Protein AF-A0A9P7N2S7-F1 (afdb_monomer_lite)

Structure (mmCIF, N/CA/C/O backbone):
data_AF-A0A9P7N2S7-F1
#
_entry.id   AF-A0A9P7N2S7-F1
#
loop_
_atom_site.group_PDB
_atom_site.id
_atom_site.type_symbol
_atom_site.label_atom_id
_atom_site.label_alt_id
_atom_site.label_comp_id
_atom_site.label_asym_id
_atom_site.label_entity_id
_atom_site.label_seq_id
_atom_site.pdbx_PDB_ins_code
_atom_site.Cartn_x
_atom_site.Cartn_y
_atom_site.Cartn_z
_atom_site.occupancy
_atom_site.B_iso_or_equiv
_atom_site.auth_seq_id
_atom_site.auth_comp_id
_atom_site.auth_asym_id
_atom_site.auth_atom_id
_atom_site.pdbx_PDB_model_num
ATOM 1 N N . MET A 1 1 ? 6.489 43.794 -39.864 1.00 53.44 1 MET A N 1
ATOM 2 C CA . MET A 1 1 ? 6.217 42.423 -39.371 1.00 53.44 1 MET A CA 1
ATOM 3 C C . MET A 1 1 ? 7.448 41.927 -38.619 1.00 53.44 1 MET A C 1
ATOM 5 O O . MET A 1 1 ? 8.400 41.452 -39.234 1.00 53.44 1 MET A O 1
ATOM 9 N N . ASP A 1 2 ? 7.459 42.136 -37.300 1.00 58.03 2 ASP A N 1
ATOM 10 C CA . ASP A 1 2 ? 8.607 41.940 -36.406 1.00 58.03 2 ASP A CA 1
ATOM 11 C C . ASP A 1 2 ? 8.915 40.466 -36.134 1.00 58.03 2 ASP A C 1
ATOM 13 O O . ASP A 1 2 ? 8.444 39.855 -35.174 1.00 58.03 2 ASP A O 1
ATOM 17 N N . LYS A 1 3 ? 9.782 39.895 -36.974 1.00 55.59 3 LYS A N 1
ATOM 18 C CA . LYS A 1 3 ? 10.261 38.509 -36.849 1.00 55.59 3 LYS A CA 1
ATOM 19 C C . LYS A 1 3 ? 10.956 38.235 -35.506 1.00 55.59 3 LYS A C 1
ATOM 21 O O . LYS A 1 3 ? 10.916 37.112 -35.016 1.00 55.59 3 LYS A O 1
ATOM 26 N N . ARG A 1 4 ? 11.541 39.264 -34.880 1.00 61.53 4 ARG A N 1
ATOM 27 C CA . ARG A 1 4 ? 12.230 39.159 -33.583 1.00 61.53 4 ARG A CA 1
ATOM 28 C C . ARG A 1 4 ? 11.257 38.898 -32.431 1.00 61.53 4 ARG A C 1
ATOM 30 O O . ARG A 1 4 ? 11.510 38.010 -31.627 1.00 61.53 4 ARG A O 1
ATOM 37 N N . ALA A 1 5 ? 10.115 39.589 -32.391 1.00 61.00 5 ALA A N 1
ATOM 38 C CA . ALA A 1 5 ? 9.108 39.406 -31.342 1.00 61.00 5 ALA A CA 1
ATOM 39 C C . ALA A 1 5 ? 8.524 37.982 -31.349 1.00 61.00 5 ALA A C 1
ATOM 41 O O . ALA A 1 5 ? 8.413 37.349 -30.300 1.00 61.00 5 ALA A O 1
ATOM 42 N N . SER A 1 6 ? 8.254 37.436 -32.542 1.00 59.62 6 SER A N 1
ATOM 43 C CA . SER A 1 6 ? 7.804 36.045 -32.700 1.00 59.62 6 SER A CA 1
ATOM 44 C C . SER A 1 6 ? 8.854 35.030 -32.238 1.00 59.62 6 SER A C 1
ATOM 46 O O . SER A 1 6 ? 8.501 34.016 -31.642 1.00 59.62 6 SER A O 1
ATOM 48 N N . GLN A 1 7 ? 10.142 35.313 -32.447 1.00 62.94 7 GLN A N 1
ATOM 49 C CA . GLN A 1 7 ? 11.233 34.431 -32.031 1.00 62.94 7 GLN A CA 1
ATOM 50 C C . GLN A 1 7 ? 11.370 34.374 -30.503 1.00 62.94 7 GLN A C 1
ATOM 52 O O . GLN A 1 7 ? 11.476 33.284 -29.943 1.00 62.94 7 GLN A O 1
ATOM 57 N N . TYR A 1 8 ? 11.261 35.517 -29.813 1.00 58.16 8 TYR A N 1
ATOM 58 C CA . TYR A 1 8 ? 11.230 35.555 -28.345 1.00 58.16 8 TYR A CA 1
ATOM 59 C C . TYR A 1 8 ? 10.016 34.818 -27.777 1.00 58.16 8 TYR A C 1
ATOM 61 O O . TYR A 1 8 ? 10.128 34.098 -26.785 1.00 58.16 8 TYR A O 1
ATOM 69 N N . GLN A 1 9 ? 8.859 34.945 -28.423 1.00 62.16 9 GLN A N 1
ATOM 70 C CA . GLN A 1 9 ? 7.632 34.283 -27.986 1.00 62.16 9 GLN A CA 1
ATOM 71 C C . GLN A 1 9 ? 7.699 32.762 -28.193 1.00 62.16 9 GLN A C 1
ATOM 73 O O . GLN A 1 9 ? 7.267 31.997 -27.330 1.00 62.16 9 GLN A O 1
ATOM 78 N N . GLN A 1 10 ? 8.326 32.315 -29.283 1.00 61.12 10 GLN A N 1
ATOM 79 C CA . GLN A 1 10 ? 8.570 30.901 -29.563 1.00 61.12 10 GLN A CA 1
ATOM 80 C C . GLN A 1 10 ? 9.600 30.296 -28.594 1.00 61.12 10 GLN A C 1
ATOM 82 O O . GLN A 1 10 ? 9.416 29.178 -28.112 1.00 61.12 10 GLN A O 1
ATOM 87 N N . GLN A 1 11 ? 10.635 31.055 -28.227 1.00 58.88 11 GLN A N 1
ATOM 88 C CA . GLN A 1 11 ? 11.637 30.632 -27.246 1.00 58.88 11 GLN A CA 1
ATOM 89 C C . GLN A 1 11 ? 11.034 30.503 -25.836 1.00 58.88 11 GLN A C 1
ATOM 91 O O . GLN A 1 11 ? 11.292 29.524 -25.134 1.00 58.88 11 GLN A O 1
ATOM 96 N N . GLN A 1 12 ? 10.146 31.425 -25.452 1.00 59.97 12 GLN A N 1
ATOM 97 C CA . GLN A 1 12 ? 9.401 31.343 -24.191 1.00 59.97 12 GLN A CA 1
ATOM 98 C C . GLN A 1 12 ? 8.410 30.166 -24.164 1.00 59.97 12 GLN A C 1
ATOM 100 O O . GLN A 1 12 ? 8.243 29.517 -23.129 1.00 59.97 12 GLN A O 1
ATOM 105 N N . GLN A 1 13 ? 7.781 29.836 -25.297 1.00 57.88 13 GLN A N 1
ATOM 106 C CA . GLN A 1 13 ? 6.920 28.653 -25.405 1.00 57.88 13 GLN A CA 1
ATOM 107 C C . GLN A 1 13 ? 7.716 27.343 -25.288 1.00 57.88 13 GLN A C 1
ATOM 109 O O . GLN A 1 13 ? 7.263 26.423 -24.605 1.00 57.88 13 GLN A O 1
ATOM 114 N N . GLN A 1 14 ? 8.922 27.271 -25.863 1.00 54.94 14 GLN A N 1
ATOM 115 C CA . GLN A 1 14 ? 9.808 26.106 -25.719 1.00 54.94 14 GLN A CA 1
ATOM 116 C C . GLN A 1 14 ? 10.291 25.913 -24.270 1.00 54.94 14 GLN A C 1
ATOM 118 O O . GLN A 1 14 ? 10.351 24.783 -23.783 1.00 54.94 14 GLN A O 1
ATOM 123 N N . GLN A 1 15 ? 10.567 27.000 -23.540 1.00 54.38 15 GLN A N 1
ATOM 124 C CA . GLN A 1 15 ? 10.943 26.929 -22.120 1.00 54.38 15 GLN A CA 1
ATOM 125 C C . GLN A 1 15 ? 9.784 26.450 -21.229 1.00 54.38 15 GLN A C 1
ATOM 127 O O . GLN A 1 15 ? 9.992 25.599 -20.361 1.00 54.38 15 GLN A O 1
ATOM 132 N N . LYS A 1 16 ? 8.546 26.898 -21.493 1.00 52.69 16 LYS A N 1
ATOM 133 C CA . LYS A 1 16 ? 7.340 26.399 -20.799 1.00 52.69 16 LYS A CA 1
ATOM 134 C C . LYS A 1 16 ? 7.077 24.909 -21.052 1.00 52.69 16 LYS A C 1
ATOM 136 O O . LYS A 1 16 ? 6.542 24.230 -20.179 1.00 52.69 16 LYS A O 1
ATOM 141 N N . GLN A 1 17 ? 7.458 24.382 -22.218 1.00 52.41 17 GLN A N 1
ATOM 142 C CA . GLN A 1 17 ? 7.312 22.955 -22.532 1.00 52.41 17 GLN A CA 1
ATOM 143 C C . GLN A 1 17 ? 8.358 22.082 -21.822 1.00 52.41 17 GLN A C 1
ATOM 145 O O . GLN A 1 17 ? 8.010 20.997 -21.357 1.00 52.41 17 GLN A O 1
ATOM 150 N N . LYS A 1 18 ? 9.600 22.561 -21.639 1.00 49.91 18 LYS A N 1
ATOM 151 C CA . LYS A 1 18 ? 10.640 21.826 -20.887 1.00 49.91 18 LYS A CA 1
ATOM 152 C C . LYS A 1 18 ? 10.297 21.626 -19.403 1.00 49.91 18 LYS A C 1
ATOM 154 O O . LYS A 1 18 ? 10.677 20.611 -18.833 1.00 49.91 18 LYS A O 1
ATOM 159 N N . GLN A 1 19 ? 9.532 22.531 -18.791 1.00 49.16 19 GLN A N 1
ATOM 160 C CA . GLN A 1 19 ? 9.111 22.411 -17.384 1.00 49.16 19 GLN A CA 1
ATOM 161 C C . GLN A 1 19 ? 7.934 21.442 -17.158 1.00 49.16 19 GLN A C 1
ATOM 163 O O . GLN A 1 19 ? 7.623 21.107 -16.018 1.00 49.16 19 GLN A O 1
ATOM 168 N N . LYS A 1 20 ? 7.276 20.952 -18.219 1.00 45.97 20 LYS A N 1
ATOM 169 C CA . LYS A 1 20 ? 6.114 20.048 -18.109 1.00 45.97 20 LYS A CA 1
ATOM 170 C C . LYS A 1 20 ? 6.465 18.580 -17.863 1.00 45.97 20 LYS A C 1
ATOM 172 O O . LYS A 1 20 ? 5.558 17.753 -17.776 1.00 45.97 20 LYS A O 1
ATOM 177 N N . GLN A 1 21 ? 7.740 18.236 -17.708 1.00 48.53 21 GLN A N 1
ATOM 178 C CA . GLN A 1 21 ? 8.112 16.938 -17.157 1.00 48.53 21 GLN A CA 1
ATOM 179 C C . GLN A 1 21 ? 8.001 17.022 -15.637 1.00 48.53 21 GLN A C 1
ATOM 181 O O . GLN A 1 21 ? 8.966 17.317 -14.937 1.00 48.53 21 GLN A O 1
ATOM 186 N N . LYS A 1 22 ? 6.782 16.797 -15.128 1.00 46.94 22 LYS A N 1
ATOM 187 C CA . LYS A 1 22 ? 6.563 16.514 -13.707 1.00 46.94 22 LYS A CA 1
ATOM 188 C C . LYS A 1 22 ? 7.555 15.423 -13.317 1.00 46.94 22 LYS A C 1
ATOM 190 O O . LYS A 1 22 ? 7.477 14.313 -13.843 1.00 46.94 22 LYS A O 1
ATOM 195 N N . HIS A 1 23 ? 8.501 15.753 -12.440 1.00 49.56 23 HIS A N 1
ATOM 196 C CA . HIS A 1 23 ? 9.397 14.761 -11.867 1.00 49.56 23 HIS A CA 1
ATOM 197 C C . HIS A 1 23 ? 8.496 13.647 -11.313 1.00 49.56 23 HIS A C 1
ATOM 199 O O . HIS A 1 23 ? 7.587 13.967 -10.546 1.00 49.56 23 HIS A O 1
ATOM 205 N N . PRO A 1 24 ? 8.682 12.368 -11.675 1.00 55.78 24 PRO A N 1
ATOM 206 C CA . PRO A 1 24 ? 7.753 11.286 -11.313 1.00 55.78 24 PRO A CA 1
ATOM 207 C C . PRO A 1 24 ? 7.635 11.028 -9.796 1.00 55.78 24 PRO A C 1
ATOM 209 O O . PRO A 1 24 ? 6.930 10.120 -9.376 1.00 55.78 24 PRO A O 1
ATOM 212 N N . LEU A 1 25 ? 8.327 11.829 -8.981 1.00 56.09 25 LEU A N 1
ATOM 213 C CA . LEU A 1 25 ? 8.366 11.801 -7.521 1.00 56.09 25 LEU A CA 1
ATOM 214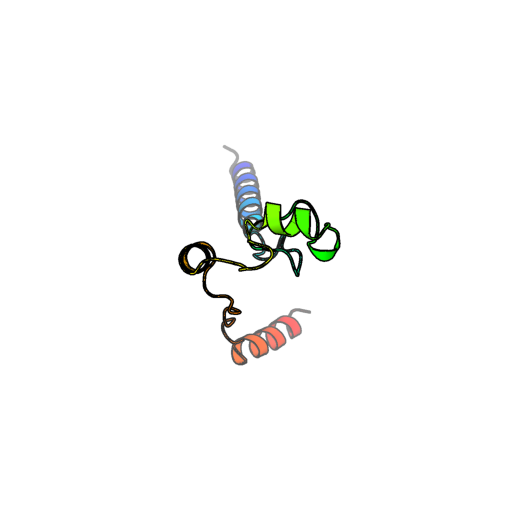 C C . LEU A 1 25 ? 7.869 13.118 -6.891 1.00 56.09 25 LEU A C 1
ATOM 216 O O . LEU A 1 25 ? 7.852 13.235 -5.670 1.00 56.09 25 LEU A O 1
ATOM 220 N N . ALA A 1 26 ? 7.499 14.129 -7.686 1.00 51.84 26 ALA A N 1
ATOM 221 C CA . ALA A 1 26 ? 7.010 15.404 -7.168 1.00 51.84 26 ALA A CA 1
ATOM 222 C C . ALA A 1 26 ? 5.646 15.188 -6.487 1.00 51.84 26 ALA A C 1
ATOM 224 O O . ALA A 1 26 ? 4.640 14.982 -7.164 1.00 51.84 26 ALA A O 1
ATOM 225 N N . GLY A 1 27 ? 5.642 15.198 -5.150 1.00 60.91 27 GLY A N 1
ATOM 226 C CA . GLY A 1 27 ? 4.478 14.890 -4.308 1.00 60.91 27 GLY A CA 1
ATOM 227 C C . GLY A 1 27 ? 4.465 13.474 -3.715 1.00 60.91 27 GLY A C 1
ATOM 228 O O . GLY A 1 27 ? 3.539 13.141 -2.983 1.00 60.91 27 GLY A O 1
ATOM 229 N N . HIS A 1 28 ? 5.476 12.642 -3.992 1.00 59.41 28 HIS A N 1
ATOM 230 C CA . HIS A 1 28 ? 5.626 11.343 -3.338 1.00 59.41 28 HIS A CA 1
ATOM 231 C C . HIS A 1 28 ? 6.208 11.535 -1.933 1.00 59.41 28 HIS A C 1
ATOM 233 O O . HIS A 1 28 ? 7.413 11.740 -1.765 1.00 59.41 28 HIS A O 1
ATOM 239 N N . THR A 1 29 ? 5.364 11.420 -0.914 1.00 61.06 29 THR A N 1
ATOM 240 C CA . THR A 1 29 ? 5.821 11.263 0.467 1.00 61.06 29 THR A CA 1
ATOM 241 C C . THR A 1 29 ? 6.076 9.779 0.714 1.00 61.06 29 THR A C 1
ATOM 243 O O . THR A 1 29 ? 5.171 8.956 0.583 1.00 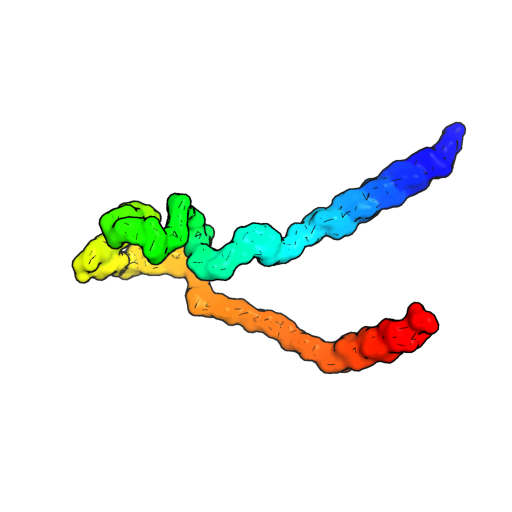61.06 29 THR A O 1
ATOM 246 N N . SER A 1 30 ? 7.324 9.428 1.034 1.00 60.22 30 SER A N 1
ATOM 247 C CA . SER A 1 30 ? 7.705 8.044 1.334 1.00 60.22 30 SER A CA 1
ATOM 248 C C . SER A 1 30 ? 6.853 7.489 2.477 1.00 60.22 30 SER A C 1
ATOM 250 O O . SER A 1 30 ? 6.677 8.161 3.493 1.00 60.22 30 SER A O 1
ATOM 252 N N . GLY A 1 31 ? 6.307 6.285 2.299 1.00 62.94 31 GLY A N 1
ATOM 253 C CA . GLY A 1 31 ? 5.429 5.639 3.281 1.00 62.94 31 GLY A CA 1
ATOM 254 C C . GLY A 1 31 ? 3.949 6.032 3.206 1.00 62.94 31 GLY A C 1
ATOM 255 O O . GLY A 1 31 ? 3.187 5.643 4.086 1.00 62.94 31 GLY A O 1
ATOM 256 N N . GLN A 1 32 ? 3.520 6.783 2.186 1.00 68.50 32 GLN A N 1
ATOM 257 C CA . GLN A 1 32 ? 2.095 7.006 1.921 1.00 68.50 32 GLN A CA 1
ATOM 258 C C . GLN A 1 32 ? 1.473 5.841 1.147 1.00 68.50 32 GLN A C 1
ATOM 260 O O . GLN A 1 32 ? 2.103 5.234 0.282 1.00 68.50 32 GLN A O 1
ATOM 265 N N . SER A 1 33 ? 0.210 5.555 1.450 1.00 72.75 33 SER A N 1
ATOM 266 C CA . SER A 1 33 ? -0.624 4.603 0.717 1.00 72.75 33 SER A CA 1
ATOM 267 C C . SER A 1 33 ? -1.007 5.128 -0.672 1.00 72.75 33 SER A C 1
ATOM 269 O O . SER A 1 33 ? -1.013 6.331 -0.928 1.00 72.75 33 SER A O 1
ATOM 271 N N . ASN A 1 34 ? -1.395 4.217 -1.574 1.00 77.44 34 ASN A N 1
ATOM 272 C CA . ASN A 1 34 ? -1.826 4.566 -2.938 1.00 77.44 34 ASN A CA 1
ATOM 273 C C . ASN A 1 34 ? -3.023 5.530 -2.979 1.00 77.44 34 ASN A C 1
ATOM 275 O O . ASN A 1 34 ? -3.158 6.308 -3.922 1.00 77.44 34 ASN A O 1
ATOM 279 N N . LYS A 1 35 ? -3.890 5.482 -1.962 1.00 82.62 35 LYS A N 1
ATOM 280 C CA . LYS A 1 35 ? -4.870 6.530 -1.662 1.00 82.62 35 LYS A CA 1
ATOM 281 C C . LYS A 1 35 ? -4.443 7.234 -0.375 1.00 82.62 35 LYS A C 1
ATOM 283 O O . LYS A 1 35 ? -4.196 6.522 0.599 1.00 82.62 35 LYS A O 1
ATOM 288 N N . PRO A 1 36 ? -4.348 8.572 -0.354 1.00 80.88 36 PRO A N 1
ATOM 289 C CA . PRO A 1 36 ? -3.950 9.295 0.845 1.00 80.88 36 PRO A CA 1
ATOM 290 C C . PRO A 1 36 ? -4.991 9.108 1.955 1.00 80.88 36 PRO A C 1
ATOM 292 O O . PRO A 1 36 ? -6.186 9.275 1.713 1.00 80.88 36 PRO A O 1
ATOM 295 N N . LEU A 1 37 ? -4.514 8.755 3.149 1.00 86.00 37 LEU A N 1
ATOM 296 C CA . LEU A 1 37 ? -5.284 8.791 4.395 1.00 86.00 37 LEU A CA 1
ATOM 297 C C . LEU A 1 37 ? -5.363 10.232 4.919 1.00 86.00 37 LEU A C 1
ATOM 299 O O . LEU A 1 37 ? -4.593 11.097 4.487 1.00 86.00 37 LEU A O 1
ATOM 303 N N . SER A 1 38 ? -6.245 10.492 5.886 1.00 88.19 38 SER A N 1
ATOM 304 C CA . SER A 1 38 ? -6.403 11.833 6.481 1.00 88.19 38 SER A CA 1
ATOM 305 C C . SER A 1 38 ? -5.114 12.358 7.133 1.00 88.19 38 SER A C 1
ATOM 307 O O . SER A 1 38 ? -4.859 13.562 7.175 1.00 88.19 38 SER A O 1
ATOM 309 N N . ARG A 1 39 ? -4.294 11.448 7.663 1.00 86.19 39 ARG A N 1
ATOM 310 C CA . ARG A 1 39 ? -2.962 11.675 8.248 1.00 86.19 39 ARG A CA 1
ATOM 311 C C . ARG A 1 39 ? -2.185 10.343 8.201 1.00 86.19 39 ARG A C 1
ATOM 313 O O . ARG A 1 39 ? -2.780 9.323 7.853 1.00 86.19 39 ARG A O 1
ATOM 320 N N . PRO A 1 40 ? -0.867 10.305 8.484 1.00 85.75 40 PRO A N 1
ATOM 321 C CA . PRO A 1 40 ? -0.113 9.051 8.449 1.00 85.75 40 PRO A CA 1
ATOM 322 C C . PRO A 1 40 ? -0.765 7.976 9.326 1.00 85.75 40 PRO A C 1
ATOM 324 O O . PRO A 1 40 ? -1.236 8.292 10.414 1.00 85.75 40 PRO A O 1
ATOM 327 N N . ALA A 1 41 ? -0.754 6.714 8.886 1.00 87.44 41 ALA A N 1
ATOM 328 C CA . ALA A 1 41 ? -1.460 5.627 9.577 1.00 87.44 41 ALA A CA 1
ATOM 329 C C . ALA A 1 41 ? -1.048 5.470 11.055 1.00 87.44 41 ALA A C 1
ATOM 331 O O . ALA A 1 41 ? -1.884 5.189 11.901 1.00 87.44 41 ALA A O 1
ATOM 332 N N . HIS A 1 42 ? 0.224 5.718 11.384 1.00 88.88 42 HIS A N 1
ATOM 333 C CA . HIS A 1 42 ? 0.737 5.676 12.762 1.00 88.88 42 HIS A CA 1
ATOM 334 C C . HIS A 1 42 ? 0.324 6.883 13.626 1.00 88.88 42 HIS A C 1
ATOM 336 O O . HIS A 1 42 ? 0.622 6.913 14.815 1.00 88.88 42 HIS A O 1
ATOM 342 N N . GLY A 1 43 ? -0.303 7.897 13.031 1.00 90.31 43 GLY A N 1
ATOM 343 C CA . GLY A 1 43 ? -0.867 9.057 13.720 1.00 90.31 43 GLY A CA 1
ATOM 344 C C . GLY A 1 43 ? -2.394 9.022 13.838 1.00 90.31 43 GLY A C 1
ATOM 345 O O . GLY A 1 43 ? -2.971 10.017 14.269 1.00 90.31 43 GLY A O 1
ATOM 346 N N . LEU A 1 44 ? -3.040 7.930 13.416 1.00 90.88 44 LEU A N 1
ATOM 347 C CA . LEU A 1 44 ? -4.481 7.684 13.542 1.00 90.88 44 LEU A CA 1
ATOM 348 C C . LEU A 1 44 ? -4.755 6.674 14.656 1.00 90.88 44 LEU A C 1
ATOM 350 O O . LEU A 1 44 ? -3.891 5.857 14.985 1.00 90.88 44 LEU A O 1
ATOM 354 N N . SER A 1 45 ? -5.974 6.696 15.198 1.00 94.75 45 SER A N 1
ATOM 355 C CA . SER A 1 45 ? -6.448 5.578 16.015 1.00 94.75 45 SER A CA 1
ATOM 356 C C . SER A 1 45 ? -6.639 4.332 15.142 1.00 94.75 45 SER A C 1
ATOM 358 O O . SER A 1 45 ? -6.856 4.425 13.930 1.00 94.75 45 SER A O 1
ATOM 360 N N . TRP A 1 46 ? -6.574 3.141 15.735 1.00 92.81 46 TRP A N 1
ATOM 361 C CA . TRP A 1 46 ? -6.737 1.903 14.970 1.00 92.81 46 TRP A CA 1
ATOM 362 C C . TRP A 1 46 ? -8.140 1.801 14.339 1.00 92.81 46 TRP A C 1
ATOM 364 O O . TRP A 1 46 ? -8.267 1.309 13.220 1.00 92.81 46 TRP A O 1
ATOM 374 N N . GLU A 1 47 ? -9.179 2.333 14.995 1.00 94.50 47 GLU A N 1
ATOM 375 C CA . GLU A 1 47 ? -10.547 2.395 14.465 1.00 94.50 47 GLU A CA 1
ATOM 376 C C . GLU A 1 47 ? -10.646 3.306 13.239 1.00 94.50 47 GLU A C 1
ATOM 378 O O . GLU A 1 47 ? -11.349 2.993 12.278 1.00 94.50 47 GLU A O 1
ATOM 383 N N . GLU A 1 48 ? -9.956 4.450 13.266 1.00 93.81 48 GLU A N 1
ATOM 384 C CA . GLU A 1 48 ? -9.894 5.368 12.129 1.00 93.81 48 GLU A CA 1
ATOM 385 C C . GLU A 1 48 ? -9.171 4.723 10.947 1.00 93.81 48 GLU A C 1
ATOM 387 O O . GLU A 1 48 ? -9.657 4.805 9.820 1.00 93.81 48 GLU A O 1
ATOM 392 N N . VAL A 1 49 ? -8.065 4.016 11.202 1.00 92.12 49 VAL A N 1
ATOM 393 C CA . VAL A 1 49 ? -7.330 3.281 10.164 1.00 92.12 49 VAL A CA 1
ATOM 394 C C . VAL A 1 49 ? -8.206 2.210 9.519 1.00 92.12 49 VAL A C 1
ATOM 396 O O . VAL A 1 49 ? -8.263 2.142 8.294 1.00 92.12 49 VAL A O 1
ATOM 399 N N . LEU A 1 50 ? -8.918 1.395 10.304 1.00 93.25 50 LEU A N 1
ATOM 400 C CA . LEU A 1 50 ? -9.807 0.362 9.758 1.00 93.25 50 LEU A CA 1
ATOM 401 C C . LEU A 1 50 ? -10.950 0.955 8.935 1.00 93.25 50 LEU A C 1
ATOM 403 O O . LEU A 1 50 ? -11.275 0.430 7.872 1.00 93.25 50 LEU A O 1
ATOM 407 N N . ARG A 1 51 ? -11.520 2.075 9.394 1.00 92.44 51 ARG A N 1
ATOM 408 C CA . ARG A 1 51 ? -12.582 2.786 8.676 1.00 92.44 51 ARG A CA 1
ATOM 409 C C . ARG A 1 51 ? -12.088 3.360 7.351 1.00 92.44 51 ARG A C 1
ATOM 411 O O . ARG A 1 51 ? -12.777 3.243 6.346 1.00 92.44 51 ARG A O 1
ATOM 418 N N . GLU A 1 52 ? -10.911 3.982 7.336 1.00 92.06 52 GLU A N 1
ATOM 419 C CA . GLU A 1 52 ? -10.347 4.567 6.113 1.00 92.06 52 GLU A CA 1
ATOM 420 C C . GLU A 1 52 ? -9.821 3.502 5.134 1.00 92.06 52 GLU A C 1
ATOM 422 O O . GLU A 1 52 ? -9.854 3.708 3.919 1.00 92.06 52 GLU A O 1
ATOM 427 N N . LEU A 1 53 ? -9.354 2.355 5.641 1.00 90.50 53 LEU A N 1
ATOM 428 C CA . LEU A 1 53 ? -8.884 1.229 4.829 1.00 90.50 53 LEU A CA 1
ATOM 429 C C . LEU A 1 53 ? -9.985 0.243 4.432 1.00 90.50 53 LEU A C 1
ATOM 431 O O . LEU A 1 53 ? -9.678 -0.680 3.669 1.00 90.50 53 LEU A O 1
ATOM 435 N N . ASP A 1 54 ? -11.212 0.432 4.924 1.00 91.12 54 ASP A N 1
ATOM 436 C CA . ASP A 1 54 ? -12.361 -0.451 4.703 1.00 91.12 54 ASP A CA 1
ATOM 437 C C . ASP A 1 54 ? -11.979 -1.921 4.951 1.00 91.12 54 ASP A C 1
ATOM 439 O O . ASP A 1 54 ? -11.956 -2.749 4.040 1.00 91.12 54 ASP A O 1
ATOM 443 N N . ALA A 1 55 ? -11.487 -2.198 6.161 1.00 91.19 55 ALA A N 1
ATOM 444 C CA . ALA A 1 55 ? -10.976 -3.50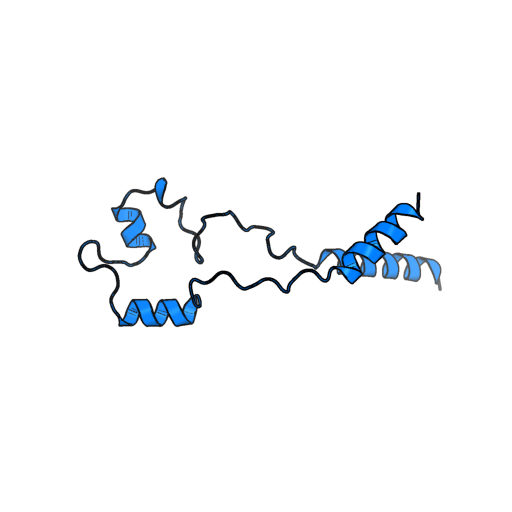5 6.564 1.00 91.19 55 ALA A CA 1
ATOM 445 C C . ALA A 1 55 ? -11.591 -3.942 7.898 1.00 91.19 55 ALA A C 1
ATOM 447 O O . ALA A 1 55 ? -11.869 -3.110 8.763 1.00 91.19 55 ALA A O 1
ATOM 448 N N . ASP A 1 56 ? -11.767 -5.252 8.078 1.00 92.94 56 ASP A N 1
ATOM 449 C CA . ASP A 1 56 ? -12.268 -5.814 9.329 1.00 92.94 56 ASP A CA 1
ATOM 450 C C . ASP A 1 56 ? -11.141 -5.976 10.360 1.00 92.94 56 ASP A C 1
ATOM 452 O O . ASP A 1 56 ? -10.038 -6.420 10.036 1.00 92.94 56 ASP A O 1
ATOM 456 N N . ALA A 1 57 ? -11.429 -5.654 11.623 1.00 91.69 57 ALA A N 1
ATOM 457 C CA . ALA A 1 57 ? -10.459 -5.731 12.717 1.00 91.69 57 ALA A CA 1
ATOM 458 C C . ALA A 1 57 ? -9.996 -7.165 13.024 1.00 91.69 57 ALA A C 1
ATOM 460 O O . ALA A 1 57 ? -8.880 -7.368 13.500 1.00 91.69 57 ALA A O 1
ATOM 461 N N . SER A 1 58 ? -10.871 -8.149 12.809 1.00 92.50 58 SER A N 1
ATOM 462 C CA . SER A 1 58 ? -10.686 -9.534 13.246 1.00 92.50 58 SER A CA 1
ATOM 463 C C . SER A 1 58 ? -10.359 -10.483 12.095 1.00 92.50 58 SER A C 1
ATOM 465 O O . SER A 1 58 ? -9.533 -11.378 12.251 1.00 92.50 58 SER A O 1
ATOM 467 N N . GLN A 1 59 ? -10.995 -10.281 10.942 1.00 91.06 59 GLN A N 1
ATOM 468 C CA . GLN A 1 59 ? -10.877 -11.123 9.753 1.00 91.06 59 GLN A CA 1
ATOM 469 C C . GLN A 1 59 ? -9.988 -10.490 8.673 1.00 91.06 59 GLN A C 1
ATOM 471 O O . GLN A 1 59 ? -9.589 -11.175 7.733 1.00 91.06 59 GLN A O 1
ATOM 476 N N . GLY A 1 60 ? -9.653 -9.200 8.789 1.00 91.81 60 GLY A N 1
ATOM 477 C CA . GLY A 1 60 ? -8.880 -8.481 7.781 1.00 91.81 60 GLY A CA 1
ATOM 478 C C . GLY A 1 60 ? -9.689 -8.199 6.511 1.00 91.81 60 GLY A C 1
ATOM 479 O O . GLY A 1 60 ? -10.811 -7.702 6.576 1.00 91.81 60 GLY A O 1
ATOM 480 N N . LEU A 1 61 ? -9.099 -8.465 5.342 1.00 92.69 61 LEU A N 1
ATOM 481 C CA . LEU A 1 61 ? -9.775 -8.318 4.049 1.00 92.69 61 LEU A CA 1
ATOM 482 C C . LEU A 1 61 ? -10.340 -9.654 3.572 1.00 92.69 61 LEU A C 1
ATOM 484 O O . LEU A 1 61 ? -9.683 -10.689 3.694 1.00 92.69 61 LEU A O 1
ATOM 488 N N . SER A 1 62 ? -11.495 -9.611 2.907 1.00 94.00 62 SER A N 1
ATOM 489 C CA . SER A 1 62 ? -11.975 -10.772 2.163 1.00 94.00 62 SER A CA 1
ATOM 490 C C . SER A 1 62 ? -11.098 -11.045 0.932 1.00 94.00 62 SER A C 1
ATOM 492 O O . SER A 1 62 ? -10.422 -10.158 0.400 1.00 94.00 62 SER A O 1
ATOM 494 N N . ALA A 1 63 ? -11.135 -12.281 0.427 1.00 94.25 63 ALA A N 1
ATOM 495 C CA . ALA A 1 63 ? -10.438 -12.639 -0.810 1.00 94.25 63 ALA A CA 1
ATOM 496 C C . ALA A 1 63 ? -10.923 -11.813 -2.018 1.00 94.25 63 ALA A C 1
ATOM 498 O O . ALA A 1 63 ? -10.125 -11.495 -2.901 1.00 94.25 63 ALA A O 1
ATOM 499 N N . ALA A 1 64 ? -12.206 -11.435 -2.039 1.00 94.00 64 ALA A N 1
ATOM 500 C CA . ALA A 1 64 ? -12.774 -10.585 -3.081 1.00 94.00 64 ALA A CA 1
ATOM 501 C C . ALA A 1 64 ? -12.188 -9.164 -3.023 1.00 94.00 64 ALA A C 1
ATOM 503 O O . ALA A 1 64 ? -11.702 -8.666 -4.040 1.00 94.00 64 ALA A O 1
ATOM 504 N N . ASP A 1 65 ? -12.129 -8.558 -1.832 1.00 92.31 65 ASP A N 1
ATOM 505 C CA . ASP A 1 65 ? -11.566 -7.213 -1.645 1.00 92.31 65 ASP A CA 1
ATOM 506 C C . ASP A 1 65 ? -10.068 -7.186 -1.953 1.00 92.31 65 ASP A C 1
ATOM 508 O O . ASP A 1 65 ? -9.556 -6.241 -2.557 1.00 92.31 65 ASP A O 1
ATOM 512 N N . ALA A 1 66 ? -9.344 -8.236 -1.558 1.00 92.81 66 ALA A N 1
ATOM 513 C CA . ALA A 1 66 ? -7.925 -8.374 -1.858 1.00 92.81 66 ALA A CA 1
ATOM 514 C C . ALA A 1 66 ? -7.676 -8.469 -3.373 1.00 92.81 66 ALA A C 1
ATOM 516 O O . ALA A 1 66 ? -6.796 -7.778 -3.892 1.00 92.81 66 ALA A O 1
ATOM 517 N N . ALA A 1 67 ? -8.473 -9.269 -4.091 1.00 94.81 67 ALA A N 1
ATOM 518 C CA . ALA A 1 67 ? -8.382 -9.393 -5.544 1.00 94.81 67 ALA A CA 1
ATOM 519 C C . ALA A 1 67 ? -8.712 -8.068 -6.249 1.00 94.81 67 ALA A C 1
ATOM 521 O O . ALA A 1 67 ? -7.982 -7.649 -7.151 1.00 94.81 67 ALA A O 1
ATOM 522 N N . GLU A 1 68 ? -9.752 -7.360 -5.801 1.00 94.62 68 GLU A N 1
ATOM 523 C CA . GLU A 1 68 ? -10.102 -6.047 -6.345 1.00 94.62 68 GLU A CA 1
ATOM 524 C C . GLU A 1 68 ? -8.969 -5.029 -6.129 1.00 94.62 68 GLU A C 1
ATOM 526 O O . GLU A 1 68 ? -8.586 -4.297 -7.048 1.00 94.62 68 GLU A O 1
ATOM 531 N N . ARG A 1 69 ? -8.377 -5.001 -4.929 1.00 93.19 69 ARG A N 1
ATOM 532 C CA . ARG A 1 69 ? -7.249 -4.113 -4.608 1.00 93.19 69 ARG A CA 1
ATOM 533 C C . ARG A 1 69 ? -6.006 -4.446 -5.424 1.00 93.19 69 ARG A C 1
ATOM 535 O O . ARG A 1 69 ? -5.328 -3.517 -5.856 1.00 93.19 69 ARG A O 1
ATOM 542 N N . LEU A 1 70 ? -5.728 -5.724 -5.678 1.00 92.62 70 LEU A N 1
ATOM 543 C CA . LEU A 1 70 ? -4.607 -6.147 -6.518 1.00 92.62 70 LEU A CA 1
ATOM 544 C C . LEU A 1 70 ? -4.758 -5.630 -7.955 1.00 92.62 70 LEU A C 1
ATOM 546 O O . LE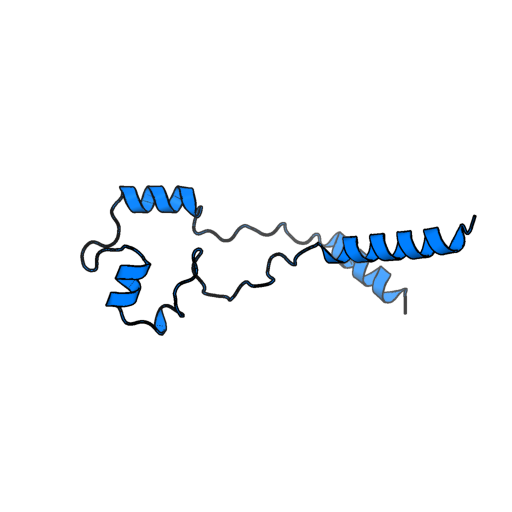U A 1 70 ? -3.803 -5.101 -8.520 1.00 92.62 70 LEU A O 1
ATOM 550 N N . VAL A 1 71 ? -5.964 -5.712 -8.525 1.00 93.44 71 VAL A N 1
ATOM 551 C CA . VAL A 1 71 ? -6.257 -5.158 -9.858 1.00 93.44 71 VAL A CA 1
ATOM 552 C C . VAL A 1 71 ? -6.154 -3.630 -9.853 1.00 93.44 71 VAL A C 1
ATOM 554 O O . VAL A 1 71 ? -5.593 -3.039 -10.774 1.00 93.44 71 VAL A O 1
ATOM 557 N N . ARG A 1 72 ? -6.666 -2.978 -8.804 1.00 90.31 72 ARG A N 1
ATOM 558 C CA . ARG A 1 72 ? -6.709 -1.513 -8.691 1.00 90.31 72 ARG A CA 1
ATOM 559 C C . ARG A 1 72 ? -5.331 -0.879 -8.490 1.00 90.31 72 ARG A C 1
ATOM 561 O O . ARG A 1 72 ? -5.069 0.190 -9.036 1.00 90.31 72 ARG A O 1
ATOM 568 N N . TYR A 1 73 ? -4.484 -1.490 -7.668 1.00 89.31 73 TYR A N 1
ATOM 569 C CA . TYR A 1 73 ? -3.214 -0.910 -7.222 1.00 89.31 73 TYR A CA 1
ATOM 570 C C . TYR A 1 73 ? -1.980 -1.561 -7.850 1.00 89.31 73 TYR A C 1
ATOM 572 O O . TYR A 1 73 ? -0.897 -0.975 -7.817 1.00 89.31 73 TYR A O 1
ATOM 580 N N . GLY A 1 74 ? -2.144 -2.734 -8.458 1.00 89.62 74 GLY A N 1
ATOM 581 C CA . GLY A 1 74 ? -1.048 -3.546 -8.963 1.00 89.62 74 GLY A CA 1
ATOM 582 C C . GLY A 1 74 ? -0.361 -4.359 -7.867 1.00 89.62 74 GLY A C 1
ATOM 583 O O . GLY A 1 74 ? -0.667 -4.249 -6.678 1.00 89.62 74 GLY A O 1
ATOM 584 N N . ALA A 1 75 ? 0.585 -5.198 -8.291 1.00 89.56 75 ALA A N 1
ATOM 585 C CA . ALA A 1 75 ? 1.399 -5.996 -7.384 1.00 89.56 75 ALA A CA 1
ATOM 586 C C . ALA A 1 75 ? 2.226 -5.097 -6.4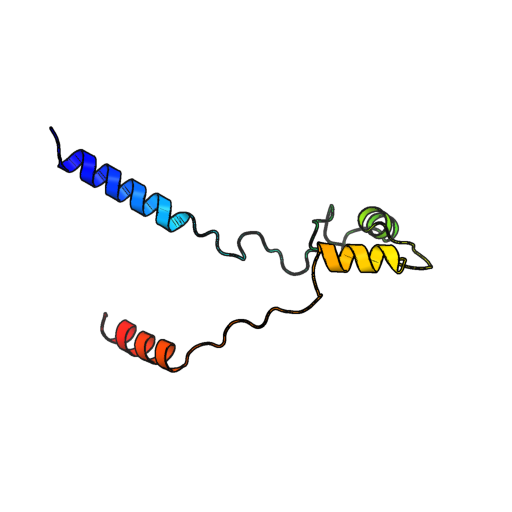54 1.00 89.56 75 ALA A C 1
ATOM 588 O O . ALA A 1 75 ? 2.759 -4.068 -6.881 1.00 89.56 75 ALA A O 1
ATOM 589 N N . ASN A 1 76 ? 2.359 -5.511 -5.191 1.00 88.94 76 ASN A N 1
ATOM 590 C CA . ASN A 1 76 ? 3.206 -4.841 -4.205 1.00 88.94 76 ASN A CA 1
ATOM 591 C C . ASN A 1 76 ? 4.685 -5.168 -4.455 1.00 88.94 76 ASN A C 1
ATOM 593 O O . ASN A 1 76 ? 5.345 -5.835 -3.661 1.00 88.94 76 ASN A O 1
ATOM 597 N N . GLU A 1 77 ? 5.182 -4.733 -5.605 1.00 85.12 77 GLU A N 1
ATOM 598 C CA . GLU A 1 77 ? 6.537 -4.982 -6.057 1.00 85.12 77 GLU A CA 1
ATOM 599 C C . GLU A 1 77 ? 7.180 -3.676 -6.497 1.00 85.12 77 GLU A C 1
ATOM 601 O O . GLU A 1 77 ? 6.589 -2.835 -7.185 1.00 85.12 77 GLU A O 1
ATOM 606 N N . LEU A 1 78 ? 8.442 -3.512 -6.116 1.00 82.44 78 LEU A N 1
ATOM 607 C CA . LEU A 1 78 ? 9.239 -2.417 -6.628 1.00 82.44 78 LEU A CA 1
ATOM 608 C C . LEU A 1 78 ? 9.533 -2.700 -8.097 1.00 82.44 78 LEU A C 1
ATOM 610 O O . LEU A 1 78 ? 10.227 -3.660 -8.433 1.00 82.44 78 LEU A O 1
ATOM 614 N N . LYS A 1 79 ? 9.035 -1.834 -8.984 1.00 78.19 79 LYS A N 1
ATOM 615 C CA . LYS A 1 79 ? 9.393 -1.901 -10.402 1.00 78.19 79 LYS A CA 1
ATOM 616 C C . LYS A 1 79 ? 10.911 -1.846 -10.522 1.00 78.19 79 LYS A C 1
ATOM 618 O O . LYS A 1 79 ? 11.529 -0.869 -10.084 1.00 78.19 79 LYS A O 1
ATOM 623 N N . GLN A 1 80 ? 11.500 -2.866 -11.144 1.00 75.56 80 GLN A N 1
ATOM 624 C CA . GLN A 1 80 ? 12.915 -2.829 -11.483 1.00 75.56 80 GLN A CA 1
ATOM 625 C C . GLN A 1 80 ? 13.168 -1.590 -12.334 1.00 75.56 80 GLN A C 1
ATOM 627 O O . GLN A 1 80 ? 12.595 -1.408 -13.413 1.00 75.56 80 GLN A O 1
ATOM 632 N N . ARG A 1 81 ? 14.017 -0.698 -11.826 1.00 72.81 81 ARG A N 1
ATOM 633 C CA . ARG A 1 81 ? 14.498 0.407 -12.640 1.00 72.81 81 ARG A CA 1
ATOM 634 C C . ARG A 1 81 ? 15.392 -0.187 -13.715 1.00 72.81 81 ARG A C 1
ATOM 636 O O . ARG A 1 81 ? 16.226 -1.041 -13.421 1.00 72.81 81 ARG A O 1
ATOM 643 N N . LYS A 1 82 ? 15.214 0.277 -14.954 1.00 76.62 82 LYS A N 1
ATOM 644 C CA . LYS A 1 82 ? 16.123 -0.043 -16.056 1.00 76.62 82 LYS A CA 1
ATOM 645 C C . LYS A 1 82 ? 17.549 0.190 -15.557 1.00 76.62 82 LYS A C 1
ATOM 647 O O . LYS A 1 82 ? 17.840 1.279 -15.060 1.00 76.62 82 LYS A O 1
ATOM 652 N N . GLY A 1 83 ? 18.382 -0.848 -15.630 1.00 75.44 83 GLY A N 1
ATOM 653 C CA . GLY A 1 83 ? 19.761 -0.784 -15.164 1.00 75.44 83 GLY A CA 1
ATOM 654 C C . GLY A 1 83 ? 20.474 0.423 -15.765 1.00 75.44 83 GLY A C 1
ATOM 655 O O . GLY A 1 83 ? 20.227 0.799 -16.917 1.00 75.44 83 GLY A O 1
ATOM 656 N N . VAL A 1 84 ? 21.332 1.057 -14.970 1.00 81.25 84 VAL A N 1
ATOM 657 C CA . VAL A 1 84 ? 22.182 2.129 -15.482 1.00 81.25 84 VAL A CA 1
ATOM 658 C C . VAL A 1 84 ? 23.104 1.550 -16.553 1.00 81.25 84 VAL A C 1
ATOM 660 O O . VAL A 1 84 ? 23.619 0.449 -16.387 1.00 81.25 84 VAL A O 1
ATOM 663 N N . GLN A 1 85 ? 23.287 2.256 -17.669 1.00 85.62 85 GLN A N 1
ATOM 664 C CA . GLN A 1 85 ? 24.215 1.820 -18.712 1.00 85.62 85 GLN A CA 1
ATOM 665 C C . GLN A 1 85 ? 25.623 2.334 -18.373 1.00 85.62 85 GLN A C 1
ATOM 667 O O . GLN A 1 85 ? 25.839 3.545 -18.476 1.00 85.62 85 GLN A O 1
ATOM 672 N N . PRO A 1 86 ? 26.589 1.471 -17.991 1.00 86.25 86 PRO A N 1
ATOM 673 C CA . PRO A 1 86 ? 27.901 1.926 -17.516 1.00 86.25 86 PRO A CA 1
ATOM 674 C C . PRO A 1 86 ? 28.659 2.752 -18.559 1.00 86.25 86 PRO A C 1
ATOM 676 O O . PRO A 1 86 ? 29.277 3.758 -18.228 1.00 86.25 86 PRO A O 1
ATOM 679 N N . PHE A 1 87 ? 28.534 2.383 -19.837 1.00 89.50 87 PHE A N 1
ATOM 680 C CA . PHE A 1 87 ? 29.137 3.124 -20.945 1.00 89.50 87 PHE A CA 1
ATOM 681 C C . PHE A 1 87 ? 28.589 4.554 -21.066 1.00 89.50 87 PHE A C 1
ATOM 683 O O . PHE A 1 87 ? 29.352 5.498 -21.252 1.00 89.50 87 PHE A O 1
ATOM 690 N N . ALA A 1 88 ? 27.276 4.741 -20.894 1.00 85.19 88 ALA A N 1
ATOM 691 C CA . ALA A 1 88 ? 26.667 6.069 -20.928 1.00 85.19 88 ALA A CA 1
ATOM 692 C C . ALA A 1 88 ? 27.150 6.945 -19.760 1.00 85.19 88 ALA A C 1
ATOM 694 O O . ALA A 1 88 ? 27.370 8.139 -19.943 1.00 85.19 88 ALA A O 1
ATOM 695 N N . ILE A 1 89 ? 27.357 6.355 -18.577 1.00 87.19 89 ILE A N 1
ATOM 696 C CA . ILE A 1 89 ? 27.903 7.064 -17.410 1.00 87.19 89 ILE A CA 1
ATOM 697 C C . ILE A 1 89 ? 29.346 7.510 -17.673 1.00 87.19 89 ILE A C 1
ATOM 699 O O . ILE A 1 89 ? 29.676 8.664 -17.411 1.00 87.19 89 ILE A O 1
ATOM 703 N N . LEU A 1 90 ? 30.183 6.635 -18.235 1.00 88.38 90 LEU A N 1
ATOM 704 C CA . LEU A 1 90 ? 31.577 6.956 -18.553 1.00 88.38 90 LEU A CA 1
ATOM 705 C C . LEU A 1 90 ? 31.686 8.121 -19.549 1.00 88.38 90 LEU A C 1
ATOM 707 O O . LEU A 1 90 ? 32.464 9.050 -19.338 1.00 88.38 90 LEU A O 1
ATOM 711 N N . MET A 1 91 ? 30.867 8.115 -20.604 1.00 88.00 91 MET A N 1
ATOM 712 C CA . MET A 1 91 ? 30.855 9.210 -21.579 1.00 88.00 91 MET A CA 1
ATOM 713 C C . MET A 1 91 ? 30.441 10.538 -20.935 1.00 88.00 91 MET A C 1
ATOM 715 O O . MET A 1 91 ? 31.045 11.567 -21.225 1.00 88.00 91 MET A O 1
ATOM 719 N N . GLN A 1 92 ? 29.478 10.524 -20.005 1.00 84.38 92 GLN A N 1
ATOM 720 C CA . GLN A 1 92 ? 29.087 11.729 -19.264 1.00 84.38 92 GLN A CA 1
ATOM 721 C C . GLN A 1 92 ? 30.203 12.262 -18.360 1.00 84.38 92 GLN A C 1
ATOM 723 O O . GLN A 1 92 ? 30.328 13.474 -18.207 1.00 84.38 92 GLN A O 1
ATOM 728 N N . GLN A 1 93 ? 31.032 11.391 -17.781 1.00 84.25 93 GLN A N 1
ATOM 729 C CA . GLN A 1 93 ? 32.188 11.821 -16.991 1.00 84.25 93 GLN A CA 1
ATOM 730 C C . GLN A 1 93 ? 33.230 12.533 -17.857 1.00 84.25 93 GLN A C 1
ATOM 732 O O . GLN A 1 93 ? 33.726 13.582 -17.461 1.00 84.25 93 GLN A O 1
ATOM 737 N N . ILE A 1 94 ? 33.515 12.009 -19.051 1.00 83.88 94 ILE A N 1
ATOM 738 C CA . ILE A 1 94 ? 34.473 12.615 -19.987 1.00 83.88 94 ILE A CA 1
ATOM 739 C C . ILE A 1 94 ? 33.934 13.949 -20.525 1.00 83.88 94 ILE A C 1
ATOM 741 O O . ILE A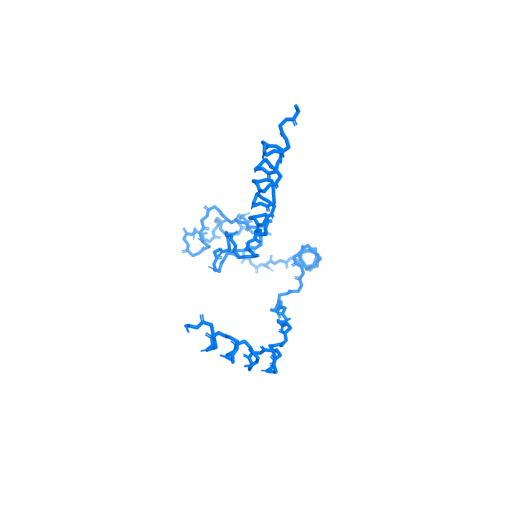 1 94 ? 34.654 14.942 -20.538 1.00 83.88 94 ILE A O 1
ATOM 745 N N . LEU A 1 95 ? 32.659 14.003 -20.919 1.00 81.88 95 LEU A N 1
ATOM 746 C CA . LEU A 1 95 ? 32.041 15.222 -21.450 1.00 81.88 95 LEU A CA 1
ATOM 747 C C . LEU A 1 95 ? 31.953 16.335 -20.398 1.00 81.88 95 LEU A C 1
ATOM 749 O O . LEU A 1 95 ? 32.364 17.453 -20.688 1.00 81.88 95 LEU A O 1
ATOM 753 N N . ASN A 1 96 ? 31.504 16.030 -19.174 1.00 74.06 96 ASN A N 1
ATOM 754 C CA . ASN A 1 96 ? 31.459 17.013 -18.083 1.00 74.06 96 ASN A CA 1
ATOM 755 C C . ASN A 1 96 ? 32.860 17.464 -17.638 1.00 74.06 96 ASN A C 1
ATOM 757 O O . ASN A 1 96 ? 33.009 18.591 -17.174 1.00 74.06 96 ASN A O 1
ATOM 761 N N . ALA A 1 97 ? 33.878 16.606 -17.776 1.00 70.44 97 ALA A N 1
ATOM 762 C CA . ALA A 1 97 ? 35.267 16.961 -17.488 1.00 70.44 97 ALA A CA 1
ATOM 763 C C . ALA A 1 97 ? 35.905 17.847 -18.576 1.00 70.44 97 ALA A C 1
ATOM 765 O O . ALA A 1 97 ? 36.799 18.624 -18.263 1.00 70.44 97 ALA A O 1
ATOM 766 N N . MET A 1 98 ? 35.462 17.751 -19.836 1.00 65.69 98 MET A N 1
ATOM 767 C CA . MET A 1 98 ? 36.011 18.528 -20.963 1.00 65.69 98 MET A CA 1
ATOM 768 C C . MET A 1 98 ? 35.331 19.889 -21.188 1.00 65.69 98 MET A C 1
ATOM 770 O O . MET A 1 98 ? 35.795 20.657 -22.026 1.00 65.69 98 MET A O 1
ATOM 774 N N . THR A 1 99 ? 34.236 20.194 -20.485 1.00 60.97 99 THR A N 1
ATOM 775 C CA . THR A 1 99 ? 33.479 21.455 -20.629 1.00 60.97 99 THR A CA 1
ATOM 776 C C . THR A 1 99 ? 33.678 22.457 -19.483 1.00 60.97 99 THR A C 1
ATOM 778 O O . THR A 1 99 ? 32.843 23.351 -19.339 1.00 60.97 99 THR A O 1
ATOM 781 N N . LEU A 1 100 ? 34.722 22.310 -18.656 1.00 54.09 100 LEU A N 1
ATOM 782 C CA . LEU A 1 100 ? 35.120 23.347 -17.692 1.00 54.09 100 LEU A CA 1
ATOM 783 C C . LEU A 1 100 ? 36.053 24.377 -18.341 1.00 54.09 100 LEU A C 1
ATOM 785 O O . LEU A 1 100 ? 36.996 23.945 -19.040 1.00 54.09 100 LEU A O 1
#

Organism: NCBI:txid123648

Foldseek 3Di:
DDPPVVVVVVVVVVVVVVVPPPPPCVPPDPQADPDGQPDRPVPDDPVSNCVRVVADPPPGDDPVRVVVCCVVPPDPDDPDDDDDDVVVVVVVVVVVVVPD

Sequence (100 aa):
MDKRASQYQQQQQQQKQKQKQKHPLAGHTSGQSNKPLSRPAHGLSWEEVLRELDADASQGLSAADAAERLVRYGANELKQRKGVQPFAILMQQILNAMTL

Secondary structure (DSSP, 8-state):
--HHHHHHHHHHHHHHHHTT---TTTT--TT--SS--SS-GGGS-HHHHHHHHT-BTTTB--HHHHHHHHHHH--S-PPPPPPP-HHHHHHHHHHHHHT-

pLDDT: mean 76.81, std 15.78, range [45.97, 94.81]

Radius of gyration: 24.16 Å; chains: 1; bounding box: 49×55×55 Å

InterPro domains:
  IPR004014 Cation-transporting P-type ATPase, N-terminal [PF00690] (42-100)
  IPR004014 Cation-transporting P-type ATPase, N-terminal [SM00831] (40-100)
  IPR023298 P-type ATPase, transmembrane domain superfamily [SSF81665] (40-99)